Protein AF-A0A9X8MSF1-F1 (afdb_monomer)

Nearest PDB structures (foldseek):
  3tqy-assembly1_D  TM=6.213E-01  e=5.430E-04  Coxiella burnetii
  5odn-assembly1_D  TM=6.354E-01  e=1.136E-03  Salinibacter ruber DSM 13855
  8gw5-assembly1_A-2  TM=6.099E-01  e=1.022E-03  Staphylococcus aureus subsp. aureus ED98
  6jdg-assembly1_A  TM=5.712E-01  e=4.470E-03  Pseudomonas aeruginosa PAO1
  7vum-assembly1_A  TM=5.713E-01  e=6.815E-03  Pseudomonas aeruginosa PAO1

Radius of gyration: 24.27 Å; Cα contacts (8 Å, |Δi|>4): 273; chains: 1; bounding box: 61×67×64 Å

pLDDT: mean 75.37, std 19.83, range [30.36, 93.62]

Mean predicted aligned error: 13.5 Å

Organism: NCBI:txid156453

Secondary structure (DSSP, 8-state):
-PPP-EE----TT-EEEE-S--EE-EEETTTTEEPBPTTT-SBEEEEEEEEEETTEEEEEEEEEEGGGS-TT--TT-EEEEES-EEEEEEEEEE-TTS-EEEEEEEEEE-SEEEEEE-----TT---------------------------

Solvent-accessible surface area (backbone atoms only — not comparable to full-atom values): 9382 Å² total; per-residue (Å²): 128,89,75,70,71,42,81,54,81,78,60,94,80,46,43,36,29,30,68,40,66,77,38,78,33,62,69,36,80,89,79,68,39,64,27,63,36,88,89,78,69,31,50,28,27,34,32,34,33,33,39,34,44,97,93,43,77,45,82,43,65,35,34,31,35,54,88,21,55,58,95,80,75,45,62,58,15,34,39,45,79,35,75,31,30,37,34,71,49,75,44,82,40,70,44,99,85,71,47,82,39,77,48,71,55,69,47,37,34,30,56,32,50,42,82,76,40,74,40,86,74,65,92,83,68,78,81,78,72,73,87,73,80,80,81,81,78,82,90,79,88,83,88,86,84,89,83,90,82,92,135

Foldseek 3Di:
DPFDWDFDDDDPPKWKFFADDKDFDAPDPVVRHGDADPPPRAGKIWTWIWIADPNDTDIAIEIEGPVQDDPQDDGGFIKDFARKIKGKDWDFDQDPVRDTDIDIDIYIYTHHIDGPGGHPPDPDDPPPDDPDPPDDDDDDDDDDDDDDDDD

Sequence (151 aa):
MPMPRIPYRLSPAAMAVIGTTAAPRMADAENGVIATDWESGAEIWQLTVMVIDEGRAESMQIQVPQTGLPENLTIGSTVRLYDLVASPWARASLDRRGQARLSEGCNYRAEKLELLAAAPVAPGAPVAAAPGKTAEAPAANAEAPGAKKAA

Structure (mmCIF, N/CA/C/O backbone):
data_AF-A0A9X8MSF1-F1
#
_entry.id   AF-A0A9X8MSF1-F1
#
loop_
_atom_site.group_PDB
_atom_site.id
_atom_site.type_symbol
_atom_site.label_atom_id
_atom_site.label_alt_id
_atom_site.label_comp_id
_atom_site.label_asym_id
_atom_site.label_entity_id
_atom_site.label_seq_id
_atom_site.pdbx_PDB_ins_code
_atom_site.Cartn_x
_atom_site.Cartn_y
_atom_site.Cartn_z
_atom_site.occupancy
_atom_site.B_iso_or_equiv
_atom_site.auth_seq_id
_atom_site.auth_comp_id
_atom_site.auth_asym_id
_atom_site.auth_atom_id
_atom_site.pdbx_PDB_model_num
ATOM 1 N N . MET A 1 1 ? -17.575 14.340 8.240 1.00 53.44 1 MET A N 1
ATOM 2 C CA . MET A 1 1 ? -16.843 15.185 7.272 1.00 53.44 1 MET A CA 1
ATOM 3 C C . MET A 1 1 ? -16.164 14.257 6.276 1.00 53.44 1 MET A C 1
ATOM 5 O O . MET A 1 1 ? -15.476 13.359 6.751 1.00 53.44 1 MET A O 1
ATOM 9 N N . PRO A 1 2 ? -16.347 14.401 4.954 1.00 58.62 2 PRO A N 1
ATOM 10 C CA . PRO A 1 2 ? -15.508 13.676 4.004 1.00 58.62 2 PRO A CA 1
ATOM 11 C C . PRO A 1 2 ? -14.054 14.131 4.192 1.00 58.62 2 PRO A C 1
ATOM 13 O O . PRO A 1 2 ? -13.775 15.330 4.184 1.00 58.62 2 PRO A O 1
ATOM 16 N N . MET A 1 3 ? -13.139 13.192 4.439 1.00 68.19 3 MET A N 1
ATOM 17 C CA . MET A 1 3 ? -11.708 13.501 4.497 1.00 68.19 3 MET A CA 1
ATOM 18 C C . MET A 1 3 ? -11.212 13.793 3.075 1.00 68.19 3 MET A C 1
ATOM 20 O O . MET A 1 3 ? -11.590 13.065 2.154 1.00 68.19 3 MET A O 1
ATOM 24 N N . PRO A 1 4 ? -10.394 14.841 2.866 1.00 74.75 4 PRO A N 1
ATOM 25 C CA . PRO A 1 4 ? -9.829 15.122 1.555 1.00 74.75 4 PRO A CA 1
ATOM 26 C C . PRO A 1 4 ? -8.968 13.935 1.113 1.00 74.75 4 PRO A C 1
ATOM 28 O O . PRO A 1 4 ? -8.042 13.528 1.812 1.00 74.75 4 PRO A O 1
ATOM 31 N N . ARG A 1 5 ? -9.303 13.373 -0.048 1.00 78.06 5 ARG A N 1
ATOM 32 C CA . ARG A 1 5 ? -8.584 12.271 -0.688 1.00 78.06 5 ARG A CA 1
ATOM 33 C C . ARG A 1 5 ? -7.887 12.823 -1.912 1.00 78.06 5 ARG A C 1
ATOM 35 O O . ARG A 1 5 ? -8.546 13.218 -2.870 1.00 78.06 5 ARG A O 1
ATOM 42 N N . ILE A 1 6 ? -6.566 12.883 -1.856 1.00 90.19 6 ILE A N 1
ATOM 43 C CA . ILE A 1 6 ? -5.759 13.436 -2.937 1.00 90.19 6 ILE A CA 1
ATOM 44 C C . ILE A 1 6 ? -5.202 12.254 -3.733 1.00 90.19 6 ILE A C 1
ATOM 46 O O . ILE A 1 6 ? -4.463 11.451 -3.160 1.00 90.19 6 ILE A O 1
ATOM 50 N N . PRO A 1 7 ? -5.556 12.092 -5.020 1.00 90.19 7 PRO A N 1
ATOM 51 C CA . PRO A 1 7 ? -4.952 11.055 -5.842 1.00 90.19 7 PRO A CA 1
ATOM 52 C C . PRO A 1 7 ? -3.458 11.347 -5.985 1.00 90.19 7 PRO A C 1
ATOM 54 O O . PRO A 1 7 ? -3.064 12.436 -6.403 1.00 90.19 7 PRO A O 1
ATOM 57 N N . TYR A 1 8 ? -2.630 10.373 -5.633 1.00 89.94 8 TYR A N 1
ATOM 58 C CA . TYR A 1 8 ? -1.184 10.471 -5.717 1.00 89.94 8 TYR A CA 1
ATOM 59 C C . TYR A 1 8 ? -0.708 9.692 -6.941 1.00 89.94 8 TYR A C 1
ATOM 61 O O . TYR A 1 8 ? -0.889 8.478 -7.044 1.00 89.94 8 TYR A O 1
ATOM 69 N N . ARG A 1 9 ? -0.133 10.406 -7.909 1.00 87.88 9 ARG A N 1
ATOM 70 C CA . ARG A 1 9 ? 0.371 9.819 -9.152 1.00 87.88 9 ARG A CA 1
ATOM 71 C C . ARG A 1 9 ? 1.888 9.750 -9.084 1.00 87.88 9 ARG A C 1
ATOM 73 O O . ARG A 1 9 ? 2.548 10.776 -8.972 1.00 87.88 9 ARG A O 1
ATOM 80 N N . LEU A 1 10 ? 2.408 8.530 -9.159 1.00 86.81 10 LEU A N 1
ATOM 81 C CA . LEU A 1 10 ? 3.835 8.282 -9.319 1.00 86.81 10 LEU A CA 1
ATOM 82 C C . LEU A 1 10 ? 4.281 8.647 -10.736 1.00 86.81 10 LEU A C 1
ATOM 84 O O . LEU A 1 10 ? 3.496 8.529 -11.685 1.00 86.81 10 LEU A O 1
ATOM 88 N N . SER A 1 11 ? 5.537 9.075 -10.872 1.00 87.06 11 SER A N 1
ATOM 89 C CA . SER A 1 11 ? 6.144 9.298 -12.182 1.00 87.06 11 SER A CA 1
ATOM 90 C C . SER A 1 11 ? 6.165 7.977 -12.980 1.00 87.06 11 SER A C 1
ATOM 92 O O . SER A 1 11 ? 6.219 6.896 -12.387 1.00 87.06 11 SER A O 1
ATOM 94 N N . PRO A 1 12 ? 6.143 8.011 -14.326 1.00 84.44 12 PRO A N 1
ATOM 95 C CA . PRO A 1 12 ? 6.249 6.791 -15.131 1.00 84.44 12 PRO A CA 1
ATOM 96 C C . PRO A 1 12 ? 7.579 6.042 -14.959 1.00 84.44 12 PRO A C 1
ATOM 98 O O . PRO A 1 12 ? 7.647 4.859 -15.282 1.00 84.44 12 PRO A O 1
ATOM 101 N N . ALA A 1 13 ? 8.627 6.731 -14.495 1.00 86.12 13 ALA A N 1
ATOM 102 C CA . ALA A 1 13 ? 9.949 6.161 -14.248 1.00 86.12 13 ALA A CA 1
ATOM 103 C C . ALA A 1 13 ? 10.114 5.641 -12.809 1.00 86.12 13 ALA A C 1
ATOM 105 O O . ALA A 1 13 ? 11.083 4.934 -12.530 1.00 86.12 13 ALA A O 1
ATOM 106 N N . ALA A 1 14 ? 9.182 5.969 -11.910 1.00 89.50 14 ALA A N 1
ATOM 107 C CA . ALA A 1 14 ? 9.254 5.575 -10.517 1.00 89.50 14 ALA A CA 1
ATOM 108 C C . ALA A 1 14 ? 9.122 4.054 -10.363 1.00 89.50 14 ALA A C 1
ATOM 110 O O . ALA A 1 14 ? 8.221 3.417 -10.916 1.00 89.50 14 ALA A O 1
ATOM 111 N N . MET A 1 15 ? 10.000 3.475 -9.549 1.00 89.75 15 MET A N 1
ATOM 112 C CA . MET A 1 15 ? 9.969 2.062 -9.184 1.00 89.75 15 MET A CA 1
ATOM 113 C C . MET A 1 15 ? 9.516 1.917 -7.735 1.00 89.75 15 MET A C 1
ATOM 115 O O . MET A 1 15 ? 10.063 2.565 -6.850 1.00 89.75 15 MET A O 1
ATOM 119 N N . ALA A 1 16 ? 8.539 1.052 -7.473 1.00 91.50 16 ALA A N 1
ATOM 120 C CA . ALA A 1 16 ? 8.079 0.748 -6.122 1.00 91.50 16 ALA A CA 1
ATOM 121 C C . ALA A 1 16 ? 8.544 -0.654 -5.711 1.00 91.50 16 ALA A C 1
ATOM 123 O O . ALA A 1 16 ? 8.216 -1.648 -6.358 1.00 91.50 16 ALA A O 1
ATOM 124 N N . VAL A 1 17 ? 9.309 -0.730 -4.625 1.00 92.19 17 VAL A N 1
ATOM 125 C CA . VAL A 1 17 ? 9.883 -1.970 -4.091 1.00 92.19 17 VAL A CA 1
ATOM 126 C C . VAL A 1 17 ? 9.347 -2.222 -2.689 1.00 92.19 17 VAL A C 1
ATOM 128 O O . VAL A 1 17 ? 9.254 -1.308 -1.872 1.00 92.19 17 VAL A O 1
ATOM 131 N N . ILE A 1 18 ? 9.003 -3.467 -2.377 1.00 93.12 18 ILE A N 1
ATOM 132 C CA . ILE A 1 18 ? 8.514 -3.837 -1.045 1.00 93.12 18 ILE A CA 1
ATOM 133 C C . ILE A 1 18 ? 9.660 -3.813 -0.031 1.00 93.12 18 ILE A C 1
ATOM 135 O O . ILE A 1 18 ? 10.623 -4.567 -0.158 1.00 93.12 18 ILE A O 1
ATOM 139 N N . GLY A 1 19 ? 9.540 -2.963 0.989 1.00 88.12 19 GLY A N 1
ATOM 140 C CA . GLY A 1 19 ? 10.513 -2.833 2.074 1.00 88.12 19 GLY A CA 1
ATOM 141 C C . GLY A 1 19 ? 10.215 -3.723 3.283 1.00 88.12 19 GLY A C 1
ATOM 142 O O . GLY A 1 19 ? 11.143 -4.180 3.944 1.00 88.12 19 GLY A O 1
ATOM 143 N N . THR A 1 20 ? 8.941 -3.997 3.574 1.00 88.94 20 THR A N 1
ATOM 144 C CA . THR A 1 20 ? 8.527 -4.867 4.689 1.00 88.94 20 THR A CA 1
ATOM 145 C C . THR A 1 20 ? 7.416 -5.824 4.276 1.00 88.94 20 THR A C 1
ATOM 147 O O . THR A 1 20 ? 6.641 -5.538 3.364 1.00 88.94 20 THR A O 1
ATOM 150 N N . THR A 1 21 ? 7.333 -6.973 4.952 1.00 85.69 21 THR A N 1
ATOM 151 C CA . THR A 1 21 ? 6.232 -7.926 4.768 1.00 85.69 21 THR A CA 1
ATOM 152 C C . THR A 1 21 ? 4.902 -7.271 5.130 1.00 85.69 21 THR A C 1
ATOM 154 O O . THR A 1 21 ? 4.827 -6.508 6.096 1.00 85.69 21 THR A O 1
ATOM 157 N N . ALA A 1 22 ? 3.852 -7.587 4.371 1.00 84.50 22 ALA A N 1
ATOM 158 C CA . ALA A 1 22 ? 2.508 -7.141 4.694 1.00 84.50 22 ALA A CA 1
ATOM 159 C C . ALA A 1 22 ? 2.093 -7.694 6.064 1.00 84.50 22 ALA A C 1
ATOM 161 O O . ALA A 1 22 ? 2.183 -8.895 6.313 1.00 84.50 22 ALA A O 1
ATOM 162 N N . ALA A 1 23 ? 1.649 -6.804 6.946 1.00 86.62 23 ALA A N 1
ATOM 163 C CA . ALA A 1 23 ? 1.132 -7.149 8.261 1.00 86.62 23 ALA A CA 1
ATOM 164 C C . ALA A 1 23 ? -0.303 -6.626 8.402 1.00 86.62 23 ALA A C 1
ATOM 166 O O . ALA A 1 23 ? -0.595 -5.542 7.889 1.00 86.62 23 ALA A O 1
ATOM 167 N N . PRO A 1 24 ? -1.200 -7.334 9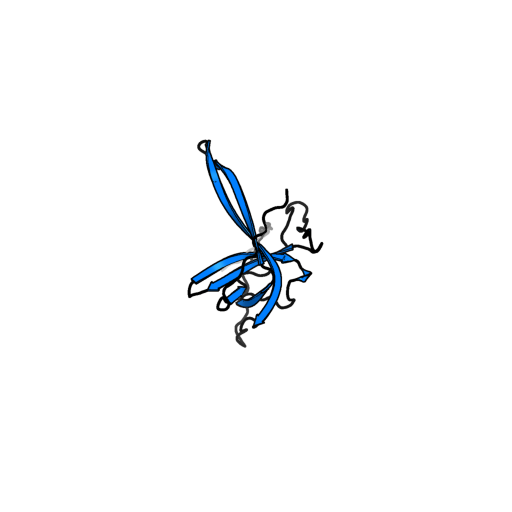.105 1.00 85.31 24 PRO A N 1
ATOM 168 C CA . PRO A 1 24 ? -2.536 -6.821 9.370 1.00 85.31 24 PRO A CA 1
ATOM 169 C C . PRO A 1 24 ? -2.441 -5.539 10.207 1.00 85.31 24 PRO A C 1
ATOM 171 O O . PRO A 1 24 ? -1.692 -5.458 11.186 1.00 85.31 24 PRO A O 1
ATOM 174 N N . ARG A 1 25 ? -3.183 -4.504 9.808 1.00 82.12 25 ARG A N 1
ATOM 175 C CA . ARG A 1 25 ? -3.272 -3.260 10.570 1.00 82.12 25 ARG A CA 1
ATOM 176 C C . ARG A 1 25 ? -4.276 -3.466 11.696 1.00 82.12 25 ARG A C 1
ATOM 178 O O . ARG A 1 25 ? -5.470 -3.577 11.450 1.00 82.12 25 ARG A O 1
ATOM 185 N N . MET A 1 26 ? -3.802 -3.463 12.935 1.00 79.56 26 MET A N 1
ATOM 186 C CA . MET A 1 26 ? -4.675 -3.573 14.104 1.00 79.56 26 MET 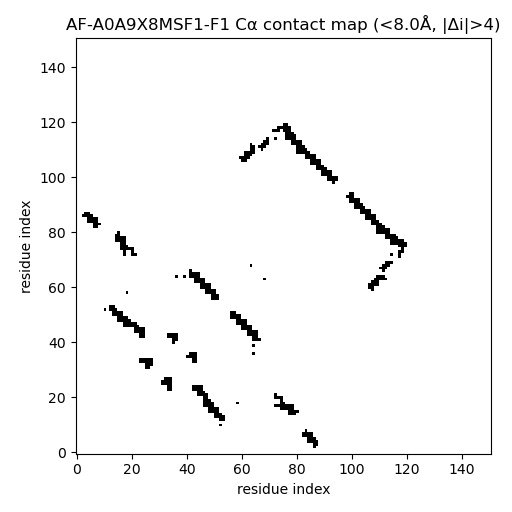A CA 1
ATOM 187 C C . MET A 1 26 ? -5.375 -2.233 14.361 1.00 79.56 26 MET A C 1
ATOM 189 O O . MET A 1 26 ? -4.708 -1.205 14.491 1.00 79.56 26 MET A O 1
ATOM 193 N N . ALA A 1 27 ? -6.708 -2.236 14.420 1.00 76.56 27 ALA A N 1
ATOM 194 C CA . ALA A 1 27 ? -7.490 -1.083 14.871 1.00 76.56 27 ALA A CA 1
ATOM 195 C C . ALA A 1 27 ? -7.434 -0.954 16.395 1.00 76.56 27 ALA A C 1
ATOM 197 O O . ALA A 1 27 ? -7.272 0.145 16.918 1.00 76.56 27 ALA A O 1
ATOM 198 N N . ASP A 1 28 ? -7.521 -2.094 17.080 1.00 72.88 28 ASP A N 1
ATOM 199 C CA . ASP A 1 28 ? -7.402 -2.204 18.524 1.00 72.88 28 ASP A CA 1
ATOM 200 C C . ASP A 1 28 ? -6.485 -3.388 18.846 1.00 72.88 28 ASP A C 1
ATOM 202 O O . ASP A 1 28 ? -6.817 -4.550 18.600 1.00 72.88 28 ASP A O 1
ATOM 206 N N . ALA A 1 29 ? -5.280 -3.075 19.321 1.00 69.75 29 ALA A N 1
ATOM 207 C CA . ALA A 1 29 ? -4.264 -4.083 19.610 1.00 69.75 29 ALA A CA 1
ATOM 208 C C . ALA A 1 29 ? -4.586 -4.899 20.873 1.00 69.75 29 ALA A C 1
ATOM 210 O O . ALA A 1 29 ? -4.073 -6.005 21.015 1.00 69.75 29 ALA A O 1
ATOM 211 N N . GLU A 1 30 ? -5.423 -4.369 21.769 1.00 71.19 30 GLU A N 1
ATOM 212 C CA . GLU A 1 30 ? -5.776 -5.001 23.043 1.00 71.19 30 GLU A CA 1
ATOM 213 C C . GLU A 1 30 ? -6.875 -6.058 22.849 1.00 71.19 30 GLU A C 1
ATOM 215 O O . GLU A 1 30 ? -6.828 -7.129 23.447 1.00 71.19 30 GLU A O 1
ATOM 220 N N . ASN A 1 31 ? -7.807 -5.799 21.928 1.00 65.94 31 ASN A N 1
ATOM 221 C CA . ASN A 1 31 ? -8.918 -6.688 21.584 1.00 65.94 31 ASN A CA 1
ATOM 222 C C . ASN A 1 31 ? -8.664 -7.545 20.335 1.00 65.94 31 ASN A C 1
ATOM 224 O O . ASN A 1 31 ? -9.511 -8.352 19.956 1.00 65.94 31 ASN A O 1
ATOM 228 N N . GLY A 1 32 ? -7.519 -7.373 19.670 1.00 72.25 32 GLY A N 1
ATOM 229 C CA . GLY A 1 32 ? -7.185 -8.135 18.468 1.00 72.25 32 GLY A CA 1
ATOM 230 C C . GLY A 1 32 ? -8.046 -7.780 17.249 1.00 72.25 32 GLY A C 1
ATOM 231 O O . GLY A 1 32 ? -8.145 -8.579 16.321 1.00 72.25 32 GLY A O 1
ATOM 232 N N . VAL A 1 33 ? -8.675 -6.600 17.227 1.00 73.00 33 VAL A N 1
ATOM 233 C CA . VAL A 1 33 ? -9.562 -6.193 16.129 1.00 73.00 33 VAL A CA 1
ATOM 234 C C . VAL A 1 33 ? -8.728 -5.640 14.979 1.00 73.00 33 VAL A C 1
ATOM 236 O O . VAL A 1 33 ? -8.035 -4.626 15.122 1.00 73.00 33 VAL A O 1
ATOM 239 N N . ILE A 1 34 ? -8.808 -6.298 13.825 1.00 78.19 34 ILE A N 1
ATOM 240 C CA . ILE A 1 34 ? -8.162 -5.856 12.588 1.00 78.19 34 ILE A CA 1
ATOM 241 C C . ILE A 1 34 ? -8.972 -4.702 11.993 1.00 78.19 34 ILE A C 1
ATOM 243 O O . ILE A 1 34 ? -10.202 -4.702 12.007 1.00 78.19 34 ILE A O 1
ATOM 247 N N . ALA A 1 35 ? -8.276 -3.678 11.502 1.00 75.44 35 ALA A N 1
ATOM 248 C CA . ALA A 1 35 ? -8.906 -2.534 10.870 1.00 75.44 35 ALA A CA 1
ATOM 249 C C . ALA A 1 35 ? -9.594 -2.971 9.580 1.00 75.44 35 ALA A C 1
ATOM 251 O O . ALA A 1 35 ? -8.953 -3.502 8.679 1.00 75.44 35 ALA A O 1
ATOM 252 N N . THR A 1 36 ? -10.894 -2.727 9.490 1.00 79.44 36 THR A N 1
ATOM 253 C CA . THR A 1 36 ? -11.678 -3.004 8.288 1.00 79.44 36 THR A CA 1
ATOM 254 C C . THR A 1 36 ? -11.743 -1.760 7.411 1.00 79.44 36 THR A C 1
ATOM 256 O O . THR A 1 36 ? -11.938 -0.642 7.894 1.00 79.44 36 THR A O 1
ATOM 259 N N . ASP A 1 37 ? -11.573 -1.951 6.110 1.00 74.56 37 ASP A N 1
ATOM 260 C CA . ASP A 1 37 ? -11.730 -0.904 5.115 1.00 74.56 37 ASP A CA 1
ATOM 261 C C . ASP A 1 37 ? -13.212 -0.592 4.906 1.00 74.56 37 ASP A C 1
ATOM 263 O O . ASP A 1 37 ? -14.049 -1.481 4.778 1.00 74.56 37 ASP A O 1
ATOM 267 N N . TRP A 1 38 ? -13.545 0.692 4.866 1.00 68.50 38 TRP A N 1
ATOM 268 C CA . TRP A 1 38 ? -14.930 1.147 4.774 1.00 68.50 38 TRP A CA 1
ATOM 269 C C . TRP A 1 38 ? -15.489 1.132 3.343 1.00 68.50 38 TRP A C 1
ATOM 271 O O . TRP A 1 38 ? -16.704 1.198 3.184 1.00 68.50 38 TRP A O 1
ATOM 281 N N . GLU A 1 39 ? -14.638 1.057 2.311 1.00 70.44 39 GLU A N 1
ATOM 282 C CA . GLU A 1 39 ? -15.081 0.940 0.911 1.00 70.44 39 GLU A CA 1
ATOM 283 C C . GLU A 1 39 ? -15.239 -0.521 0.492 1.00 70.44 39 GLU A C 1
ATOM 285 O O . GLU A 1 39 ? -16.236 -0.887 -0.121 1.00 70.44 39 GLU A O 1
ATOM 290 N N . SER A 1 40 ? -14.255 -1.356 0.821 1.00 70.19 40 SER A N 1
ATOM 291 C CA . SER A 1 40 ? -14.208 -2.760 0.402 1.00 70.19 40 SER A CA 1
ATOM 292 C C . SER A 1 40 ? -14.766 -3.732 1.440 1.00 70.19 40 SER A C 1
ATOM 294 O O . SER A 1 40 ? -15.070 -4.871 1.095 1.00 70.19 40 SER A O 1
ATOM 296 N N . GLY A 1 41 ? -14.888 -3.326 2.709 1.00 75.38 41 GLY A N 1
ATOM 297 C CA . GLY A 1 41 ? -15.258 -4.224 3.809 1.00 75.38 41 GLY A CA 1
ATOM 298 C C . GLY A 1 41 ? -14.185 -5.267 4.149 1.00 75.38 41 GLY A C 1
ATOM 299 O O . GLY A 1 41 ? -14.428 -6.128 4.990 1.00 75.38 41 GLY A O 1
ATOM 300 N N . ALA A 1 42 ? -13.015 -5.210 3.504 1.00 80.88 42 ALA A N 1
ATOM 301 C CA . ALA A 1 42 ? -11.920 -6.152 3.696 1.00 80.88 42 ALA A CA 1
ATOM 302 C C . ALA A 1 42 ? -10.976 -5.708 4.822 1.00 80.88 42 ALA A C 1
ATOM 304 O O . ALA A 1 42 ? -10.914 -4.534 5.190 1.00 80.88 42 ALA A O 1
ATOM 305 N N . GLU A 1 43 ? -10.201 -6.650 5.352 1.00 86.19 43 GLU A N 1
ATOM 306 C CA . GLU A 1 43 ? -9.153 -6.362 6.329 1.00 86.19 43 GLU A CA 1
ATOM 307 C C . GLU A 1 43 ? -8.067 -5.470 5.711 1.00 86.19 43 GLU A C 1
ATOM 309 O O . GLU A 1 43 ? -7.615 -5.703 4.587 1.00 86.19 43 GLU A O 1
ATOM 314 N N . ILE A 1 44 ? -7.641 -4.439 6.439 1.00 88.12 44 ILE A N 1
ATOM 315 C CA . ILE A 1 44 ? -6.563 -3.541 6.031 1.00 88.12 44 ILE A CA 1
ATOM 316 C C . ILE A 1 44 ? -5.237 -4.149 6.452 1.00 88.12 44 ILE A C 1
ATOM 318 O O . ILE A 1 44 ? -4.990 -4.452 7.619 1.00 88.12 44 ILE A O 1
ATOM 322 N N . TRP A 1 45 ? -4.337 -4.216 5.489 1.00 90.31 45 TRP A N 1
ATOM 323 C CA . TRP A 1 45 ? -2.956 -4.598 5.675 1.00 90.31 45 TRP A CA 1
ATOM 324 C C . TRP A 1 45 ? -2.060 -3.386 5.476 1.00 90.31 45 TRP A C 1
ATOM 326 O O . TRP A 1 45 ? -2.345 -2.492 4.681 1.00 90.31 45 TRP A O 1
ATOM 336 N N . GLN A 1 46 ? -0.969 -3.347 6.224 1.00 91.81 46 GLN A N 1
ATOM 337 C CA . GLN A 1 46 ? 0.036 -2.303 6.163 1.00 91.81 46 GLN A CA 1
ATOM 338 C C . GLN A 1 46 ? 1.371 -2.888 5.723 1.00 91.81 46 GLN A C 1
ATOM 340 O O . GLN A 1 46 ? 1.787 -3.954 6.177 1.00 91.81 46 GLN A O 1
ATOM 345 N N . LEU A 1 47 ? 2.048 -2.160 4.848 1.00 92.50 47 LEU A N 1
ATOM 346 C CA . LEU A 1 47 ? 3.373 -2.504 4.356 1.00 92.50 47 LEU A CA 1
ATOM 347 C C . LEU A 1 47 ? 4.143 -1.229 4.029 1.00 92.50 47 LEU A C 1
ATOM 349 O O . LEU A 1 47 ? 3.558 -0.189 3.721 1.00 92.50 47 LEU A O 1
ATOM 353 N N . THR A 1 48 ? 5.464 -1.302 4.103 1.00 92.75 48 THR A N 1
ATOM 354 C CA . THR A 1 48 ? 6.339 -0.200 3.713 1.00 92.75 48 THR A CA 1
ATOM 355 C C . THR A 1 48 ? 6.813 -0.444 2.292 1.00 92.75 48 THR A C 1
ATOM 357 O O . THR A 1 48 ? 7.397 -1.488 2.001 1.00 92.75 48 THR A O 1
ATOM 360 N N . VAL A 1 49 ? 6.582 0.525 1.413 1.00 92.19 49 VAL A N 1
ATOM 361 C CA . VAL A 1 49 ? 7.094 0.539 0.042 1.00 92.19 49 VAL A CA 1
ATOM 362 C C . VAL A 1 49 ? 8.204 1.566 -0.047 1.00 92.19 49 VAL A C 1
ATOM 364 O O . VAL A 1 49 ? 8.076 2.674 0.464 1.00 92.19 49 VAL A O 1
ATOM 367 N N . MET A 1 50 ? 9.292 1.203 -0.705 1.00 93.62 50 MET A N 1
ATOM 368 C CA . MET A 1 50 ? 10.329 2.131 -1.108 1.00 93.62 50 MET A CA 1
ATOM 369 C C . MET A 1 50 ? 10.057 2.554 -2.547 1.00 93.62 50 MET A C 1
ATOM 371 O O . MET A 1 50 ? 10.108 1.731 -3.458 1.00 93.62 50 MET A O 1
ATOM 375 N N . VAL A 1 51 ? 9.720 3.823 -2.735 1.00 91.81 51 VAL A N 1
ATOM 376 C CA . VAL A 1 51 ? 9.557 4.430 -4.051 1.00 91.81 51 VAL A CA 1
ATOM 377 C C . VAL A 1 51 ? 10.881 5.060 -4.437 1.00 91.81 51 VAL A C 1
ATOM 379 O O . VAL A 1 51 ? 11.439 5.859 -3.690 1.00 91.81 51 VAL A O 1
ATOM 382 N N . ILE A 1 52 ? 11.397 4.663 -5.591 1.00 92.38 52 ILE A N 1
ATOM 383 C CA . ILE A 1 52 ? 12.641 5.160 -6.154 1.00 92.38 52 ILE A CA 1
ATOM 384 C C . ILE A 1 52 ? 12.273 5.975 -7.385 1.00 92.38 52 ILE A C 1
ATOM 386 O O . ILE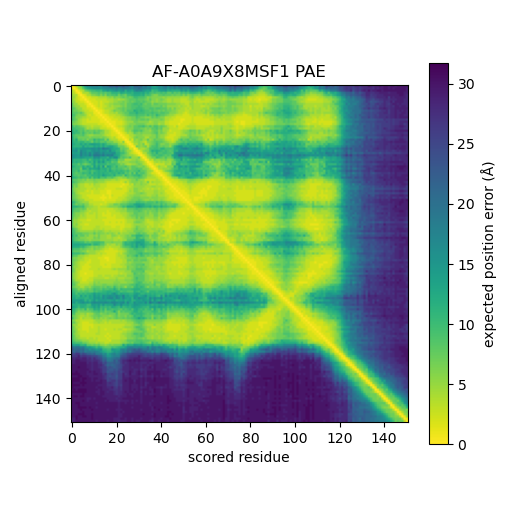 A 1 52 ? 11.751 5.417 -8.348 1.00 92.38 52 ILE A O 1
ATOM 390 N N . ASP A 1 53 ? 12.539 7.275 -7.350 1.00 91.38 53 ASP A N 1
ATOM 391 C CA . ASP A 1 53 ? 12.286 8.193 -8.458 1.00 91.38 53 ASP A CA 1
ATOM 392 C C . ASP A 1 53 ? 13.451 9.176 -8.596 1.00 91.38 53 ASP A C 1
ATOM 394 O O . ASP A 1 53 ? 13.989 9.655 -7.599 1.00 91.38 53 ASP A O 1
ATOM 398 N N . GLU A 1 54 ? 13.895 9.423 -9.829 1.00 86.94 54 GLU A N 1
ATOM 399 C CA . GLU A 1 54 ? 15.001 10.346 -10.154 1.00 86.94 54 GLU A CA 1
ATOM 400 C C . GLU A 1 54 ? 16.271 10.186 -9.279 1.00 86.94 54 GLU A C 1
ATOM 402 O O . GLU A 1 54 ? 16.960 11.149 -8.941 1.00 86.94 54 GLU A O 1
ATOM 407 N N . GLY A 1 55 ? 16.600 8.949 -8.884 1.00 86.25 55 GLY A N 1
ATOM 408 C CA . GLY A 1 55 ? 17.766 8.648 -8.042 1.00 86.25 55 GLY A CA 1
ATOM 409 C C . GLY A 1 55 ? 17.577 8.933 -6.546 1.00 86.25 55 GLY A C 1
ATOM 410 O O . GLY A 1 55 ? 18.533 8.824 -5.777 1.00 86.25 55 GLY A O 1
ATOM 411 N N . ARG A 1 56 ? 16.358 9.266 -6.110 1.00 88.81 56 ARG A N 1
ATOM 412 C CA . ARG A 1 56 ? 15.969 9.367 -4.699 1.00 88.81 56 ARG A CA 1
ATOM 413 C C . ARG A 1 56 ? 15.105 8.182 -4.311 1.00 88.81 56 ARG A C 1
ATOM 415 O O . ARG A 1 56 ? 14.182 7.823 -5.030 1.00 88.81 56 ARG A O 1
ATOM 422 N N . ALA A 1 57 ? 15.406 7.596 -3.159 1.00 90.31 57 ALA A N 1
ATOM 423 C CA . ALA A 1 57 ? 14.593 6.553 -2.556 1.00 90.31 57 ALA A CA 1
ATOM 424 C C . ALA A 1 57 ? 13.848 7.121 -1.346 1.00 90.31 57 ALA A C 1
ATOM 426 O O . ALA A 1 57 ? 14.473 7.636 -0.416 1.00 90.31 57 ALA A O 1
ATOM 427 N N . GLU A 1 58 ? 12.526 6.998 -1.346 1.00 90.50 58 GLU A N 1
ATOM 428 C CA . GLU A 1 58 ? 11.659 7.392 -0.241 1.00 90.50 58 GLU A CA 1
ATOM 429 C C . GLU A 1 58 ? 10.867 6.187 0.266 1.00 90.50 58 GLU A C 1
ATOM 431 O O . GLU A 1 58 ? 10.250 5.449 -0.501 1.00 90.50 58 GLU A O 1
ATOM 436 N N . SER A 1 59 ? 10.876 5.969 1.580 1.00 91.38 59 SER A N 1
ATOM 437 C CA . SER A 1 59 ? 10.051 4.939 2.209 1.00 91.38 59 SER A CA 1
ATOM 438 C C . SER A 1 59 ? 8.688 5.511 2.583 1.00 91.38 59 SER A C 1
ATOM 440 O O . SER A 1 59 ? 8.611 6.470 3.353 1.00 91.38 59 SER A O 1
ATOM 442 N N . MET A 1 60 ? 7.617 4.883 2.114 1.00 91.12 60 MET A N 1
ATOM 443 C CA . MET A 1 60 ? 6.237 5.243 2.429 1.00 91.12 60 MET A CA 1
ATOM 444 C C . MET A 1 60 ? 5.514 4.054 3.052 1.00 91.12 60 MET A C 1
ATOM 446 O O . MET A 1 60 ? 5.582 2.932 2.552 1.00 91.12 60 MET A O 1
ATOM 450 N N . GLN A 1 61 ? 4.788 4.300 4.140 1.00 92.25 61 GLN A N 1
ATOM 451 C CA . GLN A 1 61 ? 3.894 3.303 4.717 1.00 92.25 61 GLN A CA 1
ATOM 452 C C . GLN A 1 61 ? 2.546 3.367 4.003 1.00 92.25 61 GLN A C 1
ATOM 454 O O . GLN A 1 61 ? 1.881 4.405 4.014 1.00 92.25 61 GLN A O 1
ATOM 459 N N . ILE A 1 62 ? 2.149 2.253 3.395 1.00 92.75 62 ILE A N 1
ATOM 460 C CA . ILE A 1 62 ? 0.940 2.139 2.584 1.00 92.75 62 ILE A CA 1
ATOM 461 C C . ILE A 1 62 ? -0.014 1.148 3.232 1.00 92.75 62 ILE A C 1
ATOM 463 O O . ILE A 1 62 ? 0.392 0.127 3.789 1.00 92.75 62 ILE A O 1
ATOM 467 N N . GLN A 1 63 ? -1.296 1.474 3.151 1.00 92.19 63 GLN A N 1
ATOM 468 C CA . GLN A 1 63 ? -2.393 0.616 3.563 1.00 92.19 63 GLN A CA 1
ATOM 469 C C . GLN A 1 63 ? -3.111 0.065 2.341 1.00 92.19 63 GLN A C 1
ATOM 471 O O . GLN A 1 63 ? -3.398 0.808 1.402 1.00 92.19 63 GLN A O 1
ATOM 476 N N . VAL A 1 64 ? -3.393 -1.228 2.359 1.00 91.19 64 VAL A N 1
ATOM 477 C CA . VAL A 1 64 ? -3.969 -1.960 1.233 1.00 91.19 64 VAL A CA 1
ATOM 478 C C . VAL A 1 64 ? -5.034 -2.906 1.778 1.00 91.19 64 VAL A C 1
ATOM 480 O O . VAL A 1 64 ? -4.779 -3.563 2.789 1.00 91.19 64 VAL A O 1
ATOM 483 N N . PRO A 1 65 ? -6.220 -3.000 1.161 1.00 90.81 65 PRO A N 1
ATOM 484 C CA . PRO A 1 65 ? -7.173 -4.044 1.512 1.00 90.81 65 PRO A CA 1
ATOM 485 C C . PRO A 1 65 ? -6.607 -5.425 1.154 1.00 90.81 65 PRO A C 1
ATOM 487 O O . PRO A 1 65 ? -5.896 -5.579 0.160 1.00 90.81 65 PRO A O 1
ATOM 490 N N . GLN A 1 66 ? -6.954 -6.453 1.926 1.00 86.38 66 GLN A N 1
ATOM 491 C CA . GLN A 1 66 ? -6.513 -7.833 1.690 1.00 86.38 66 GLN A CA 1
ATOM 492 C C . GLN A 1 66 ? -6.804 -8.321 0.261 1.00 86.38 66 GLN A C 1
ATOM 494 O O . GLN A 1 66 ? -5.990 -9.014 -0.338 1.00 86.38 66 GLN A O 1
ATOM 499 N N . THR A 1 67 ? -7.933 -7.911 -0.318 1.00 86.75 67 THR A N 1
ATOM 500 C CA . THR A 1 67 ? -8.338 -8.254 -1.692 1.00 86.75 67 THR A CA 1
ATOM 501 C C . THR A 1 67 ? -7.430 -7.653 -2.769 1.00 86.75 67 THR A C 1
ATOM 503 O O . THR A 1 67 ? -7.432 -8.118 -3.907 1.00 86.75 67 THR A O 1
ATOM 506 N N . GLY A 1 68 ? -6.679 -6.602 -2.431 1.00 82.12 68 GLY A N 1
ATOM 507 C CA . GLY A 1 68 ? -5.748 -5.909 -3.317 1.00 82.12 68 GLY A CA 1
ATOM 508 C C . GLY A 1 68 ? -4.296 -6.370 -3.177 1.00 82.12 68 GLY A C 1
ATOM 509 O O . GLY A 1 68 ? -3.434 -5.846 -3.882 1.00 82.12 68 GLY A O 1
ATOM 510 N N . LEU A 1 69 ? -4.006 -7.313 -2.274 1.00 87.00 69 LEU A N 1
ATOM 511 C CA . LEU A 1 69 ? -2.664 -7.844 -2.046 1.00 87.00 69 LEU A CA 1
ATOM 512 C C . LEU A 1 69 ? -2.385 -9.064 -2.939 1.00 87.00 69 LEU A C 1
ATOM 514 O O . LEU A 1 69 ? -3.189 -9.994 -2.967 1.00 87.00 69 LEU A O 1
ATOM 518 N N . PRO A 1 70 ? -1.239 -9.116 -3.641 1.00 85.81 70 PRO A N 1
ATOM 519 C CA . PRO A 1 70 ? -0.836 -10.313 -4.369 1.00 85.81 70 PRO A CA 1
ATOM 520 C C . PRO A 1 70 ? -0.326 -11.396 -3.403 1.00 85.81 70 PRO A C 1
ATOM 522 O O . PRO A 1 70 ? 0.385 -11.102 -2.444 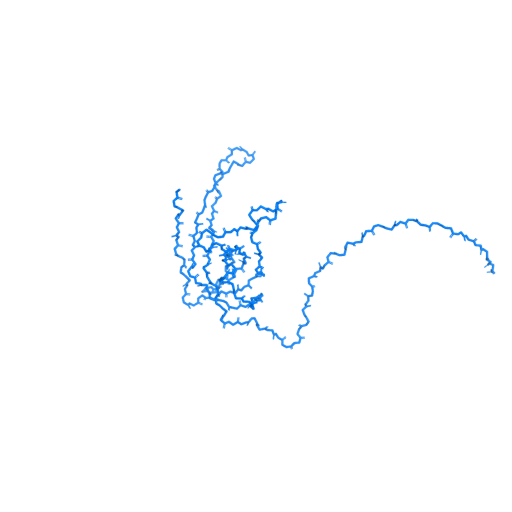1.00 85.81 70 PRO A O 1
ATOM 525 N N . GLU A 1 71 ? -0.631 -12.662 -3.694 1.00 77.56 71 GLU A N 1
ATOM 526 C CA . GLU A 1 71 ? -0.334 -13.807 -2.812 1.00 77.56 71 GLU A CA 1
ATOM 527 C C . GLU A 1 71 ? 1.174 -14.097 -2.643 1.00 77.56 71 GLU A C 1
ATOM 529 O O . GLU A 1 71 ? 1.585 -14.679 -1.645 1.00 77.56 71 GLU A O 1
ATOM 534 N N . ASN A 1 72 ? 2.019 -13.642 -3.579 1.00 79.12 72 ASN A N 1
ATOM 535 C CA . ASN A 1 72 ? 3.473 -13.879 -3.594 1.00 79.12 72 ASN A CA 1
ATOM 536 C C . ASN A 1 72 ? 4.294 -12.622 -3.265 1.00 79.12 72 ASN A C 1
ATOM 538 O O . ASN A 1 72 ? 5.332 -12.361 -3.878 1.00 79.12 72 ASN A O 1
ATOM 542 N N . LEU A 1 73 ? 3.817 -11.803 -2.327 1.00 82.00 73 LEU A N 1
ATOM 543 C CA . LEU A 1 73 ? 4.511 -10.576 -1.950 1.00 82.00 73 LEU A CA 1
ATOM 544 C C . LEU A 1 73 ? 5.722 -10.874 -1.051 1.00 82.00 73 LEU A C 1
ATOM 546 O O . LEU A 1 73 ? 5.580 -11.168 0.134 1.00 82.00 73 LEU A O 1
ATOM 550 N N . THR A 1 74 ? 6.927 -10.753 -1.604 1.00 85.62 74 THR A N 1
ATOM 551 C CA . THR A 1 74 ? 8.184 -10.874 -0.850 1.00 85.62 74 THR A CA 1
ATOM 552 C C . THR A 1 74 ? 8.898 -9.532 -0.743 1.00 85.62 74 THR A C 1
ATOM 554 O O . THR A 1 74 ? 8.753 -8.656 -1.599 1.00 85.62 74 THR A O 1
ATOM 557 N N . ILE A 1 75 ? 9.699 -9.367 0.311 1.00 88.56 75 ILE A N 1
ATOM 558 C CA . ILE A 1 75 ? 10.582 -8.205 0.459 1.00 88.56 75 ILE A CA 1
ATOM 559 C C . ILE A 1 75 ? 11.531 -8.149 -0.746 1.00 88.56 75 ILE A C 1
ATOM 561 O O . ILE A 1 75 ? 12.078 -9.169 -1.162 1.00 88.56 75 ILE A O 1
ATOM 565 N N . GLY A 1 76 ? 11.707 -6.958 -1.315 1.00 87.50 76 GLY A N 1
ATOM 566 C CA . GLY A 1 76 ? 12.503 -6.743 -2.523 1.00 87.50 76 GLY A CA 1
ATOM 567 C C . GLY A 1 76 ? 11.749 -6.974 -3.836 1.00 87.50 76 GLY A C 1
ATOM 568 O O . GLY A 1 76 ? 12.304 -6.707 -4.899 1.00 87.50 76 GLY A O 1
ATOM 569 N N . SER A 1 77 ? 10.493 -7.434 -3.796 1.00 89.12 77 SER A N 1
ATOM 570 C CA . SER A 1 77 ? 9.666 -7.530 -5.002 1.00 89.12 77 SER A CA 1
ATOM 571 C C . SER A 1 77 ? 9.320 -6.145 -5.538 1.00 89.12 77 SER A C 1
ATOM 573 O O . SER A 1 77 ? 9.026 -5.227 -4.769 1.00 89.12 77 SER A O 1
ATOM 575 N N . THR A 1 78 ? 9.333 -6.004 -6.863 1.00 91.25 78 THR A N 1
ATOM 576 C CA . THR A 1 78 ? 8.919 -4.773 -7.542 1.00 91.25 78 THR A CA 1
ATOM 577 C C . THR A 1 78 ? 7.430 -4.843 -7.833 1.00 91.25 78 THR A C 1
ATOM 579 O O . THR A 1 78 ? 6.952 -5.788 -8.468 1.00 91.25 78 THR A O 1
ATOM 582 N N . VAL A 1 79 ? 6.696 -3.834 -7.380 1.00 91.25 79 VAL A N 1
ATOM 583 C CA . VAL A 1 79 ? 5.242 -3.758 -7.497 1.00 91.25 79 VAL A CA 1
ATOM 584 C C . VAL A 1 79 ? 4.804 -2.480 -8.192 1.00 91.25 79 VAL A C 1
ATOM 586 O O . VAL A 1 79 ? 5.492 -1.463 -8.164 1.00 91.25 79 VAL A O 1
ATOM 589 N N . ARG A 1 80 ? 3.616 -2.518 -8.786 1.00 90.69 80 ARG A N 1
ATOM 590 C CA . ARG A 1 80 ? 2.888 -1.345 -9.248 1.00 90.69 80 ARG A CA 1
ATOM 591 C C . ARG A 1 80 ? 1.740 -1.058 -8.295 1.00 90.69 80 ARG A C 1
ATOM 593 O O . ARG A 1 80 ? 0.958 -1.950 -7.975 1.00 90.69 80 ARG A O 1
ATOM 600 N N . LEU A 1 81 ? 1.646 0.192 -7.854 1.00 91.50 81 LEU A N 1
ATOM 601 C CA . LEU A 1 81 ? 0.564 0.668 -6.997 1.00 91.50 81 LEU A CA 1
ATOM 602 C C . LEU A 1 81 ? -0.575 1.211 -7.864 1.00 91.50 81 LEU A C 1
ATOM 604 O O . LEU A 1 81 ? -0.337 2.061 -8.727 1.00 91.50 81 LEU A O 1
ATOM 608 N N . TYR A 1 82 ? -1.797 0.749 -7.613 1.00 90.94 82 TYR A N 1
ATOM 609 C CA . TYR A 1 82 ? -3.010 1.255 -8.252 1.00 90.94 82 TYR A CA 1
ATOM 610 C C . TYR A 1 82 ? -3.832 2.094 -7.282 1.00 90.94 82 TYR A C 1
ATOM 612 O O . TYR A 1 82 ? -3.932 1.778 -6.093 1.00 90.94 82 TYR A O 1
ATOM 620 N N . ASP A 1 83 ? -4.384 3.180 -7.825 1.00 90.19 83 ASP A N 1
ATOM 621 C CA . ASP A 1 83 ? -5.270 4.120 -7.135 1.00 90.19 83 ASP A CA 1
ATOM 622 C C . ASP A 1 83 ? -4.755 4.524 -5.750 1.00 90.19 83 ASP A C 1
ATOM 624 O O . ASP A 1 83 ? -5.432 4.435 -4.726 1.00 90.19 83 ASP A O 1
ATOM 628 N N . LEU A 1 84 ? -3.497 4.975 -5.742 1.00 91.94 84 LEU A N 1
ATOM 629 C CA . LEU A 1 84 ? -2.840 5.500 -4.558 1.00 91.94 84 LEU A CA 1
ATOM 630 C C . LEU A 1 84 ? -3.483 6.833 -4.163 1.00 91.94 84 LEU A C 1
ATOM 632 O O . LEU A 1 84 ? -3.506 7.798 -4.929 1.00 91.94 84 LEU A O 1
ATOM 636 N N . VAL A 1 85 ? -3.997 6.886 -2.943 1.00 91.62 85 VAL A N 1
ATOM 637 C CA . VAL A 1 85 ? -4.640 8.051 -2.351 1.00 91.62 85 VAL A CA 1
ATOM 638 C C . VAL A 1 85 ? -3.859 8.483 -1.121 1.00 91.62 85 VAL A C 1
ATOM 640 O O . VAL A 1 85 ? -3.631 7.708 -0.192 1.00 91.62 85 VAL A O 1
ATOM 643 N N . ALA A 1 86 ? -3.511 9.760 -1.108 1.00 92.06 86 ALA A N 1
ATOM 644 C CA . ALA A 1 86 ? -2.938 10.473 0.012 1.00 92.06 86 ALA A CA 1
ATOM 645 C C . ALA A 1 86 ? -4.061 11.118 0.840 1.00 92.06 86 ALA A C 1
ATOM 647 O O . ALA A 1 86 ? -4.872 11.894 0.328 1.00 92.06 86 ALA A O 1
ATOM 648 N N . SER A 1 87 ? -4.111 10.792 2.130 1.00 90.00 87 SER A N 1
ATOM 649 C CA . SER A 1 87 ? -5.004 11.413 3.111 1.00 90.00 87 SER A CA 1
ATOM 650 C C . SER A 1 87 ? -4.161 12.232 4.091 1.00 90.00 87 SER A C 1
ATOM 652 O O . SER A 1 87 ? -3.542 11.647 4.992 1.00 90.00 87 SER A O 1
ATOM 654 N N . PRO A 1 88 ? -4.078 13.564 3.917 1.00 90.69 88 PRO A N 1
ATOM 655 C CA . PRO A 1 88 ? -3.313 14.407 4.820 1.00 90.69 88 PRO A CA 1
ATOM 656 C C . PRO A 1 88 ? -3.974 14.441 6.199 1.00 90.69 88 PRO A C 1
ATOM 658 O O . PRO A 1 88 ? -5.201 14.432 6.326 1.00 90.69 88 PRO A O 1
ATOM 661 N N . TRP A 1 89 ? -3.153 14.506 7.239 1.00 87.38 89 TRP A N 1
ATOM 662 C CA . TRP A 1 89 ? -3.614 14.717 8.601 1.00 87.38 89 TRP A CA 1
ATOM 663 C C . TRP A 1 89 ? -2.726 15.737 9.299 1.00 87.38 89 TRP A C 1
ATOM 665 O O . TRP A 1 89 ? -1.527 15.842 9.041 1.00 87.38 89 TRP A O 1
ATOM 675 N N . ALA A 1 90 ? -3.336 16.483 10.209 1.00 86.81 90 ALA A N 1
ATOM 676 C CA . ALA A 1 90 ? -2.632 17.382 11.096 1.00 86.81 90 ALA A CA 1
ATOM 677 C C . ALA A 1 90 ? -3.243 17.261 12.492 1.00 86.81 90 ALA A C 1
ATOM 679 O O . ALA A 1 90 ? -4.466 17.239 12.648 1.00 86.81 90 ALA A O 1
ATOM 680 N N . ARG A 1 91 ? -2.396 17.159 13.513 1.00 86.44 91 ARG A N 1
ATOM 681 C CA . ARG A 1 91 ? -2.797 17.101 14.917 1.00 86.44 91 ARG A CA 1
ATOM 682 C C . ARG A 1 91 ? -2.018 18.138 15.704 1.00 86.44 91 ARG A C 1
ATOM 684 O O . ARG A 1 91 ? -0.793 18.084 15.767 1.00 86.44 91 ARG A O 1
ATOM 691 N N . ALA A 1 92 ? -2.736 19.051 16.344 1.00 84.06 92 ALA A N 1
ATOM 692 C CA . ALA A 1 92 ? -2.154 19.911 17.359 1.00 84.06 92 ALA A CA 1
ATOM 693 C C . ALA A 1 92 ? -1.986 19.106 18.656 1.00 84.06 92 ALA A C 1
ATOM 695 O O . ALA A 1 92 ? -2.939 18.514 19.165 1.00 84.06 92 ALA A O 1
ATOM 696 N N . SER A 1 93 ? -0.767 19.066 19.177 1.00 81.38 93 SER A N 1
ATOM 697 C CA . SER A 1 93 ? -0.427 18.457 20.463 1.00 81.38 93 SER A CA 1
ATOM 698 C C . SER A 1 93 ? 0.334 19.466 21.310 1.00 81.38 93 SER A C 1
ATOM 700 O O . SER A 1 93 ? 1.190 20.171 20.782 1.00 81.38 93 SER A O 1
ATOM 702 N N . LEU A 1 94 ? 0.052 19.535 22.608 1.00 84.31 94 LEU A N 1
ATOM 703 C CA . LEU A 1 94 ? 0.850 20.340 23.531 1.00 84.31 94 LEU A CA 1
ATOM 704 C C . LEU A 1 94 ? 2.180 19.629 23.799 1.00 84.31 94 LEU A C 1
ATOM 706 O O . LEU A 1 94 ? 2.200 18.433 24.095 1.00 84.31 94 LEU A O 1
ATOM 710 N N . ASP A 1 95 ? 3.290 20.352 23.685 1.00 80.06 95 ASP A N 1
ATOM 711 C CA . ASP A 1 95 ? 4.581 19.862 24.150 1.00 80.06 95 ASP A CA 1
ATOM 712 C C . ASP A 1 95 ? 4.636 19.850 25.692 1.00 80.06 95 ASP A C 1
ATOM 714 O O . ASP A 1 95 ? 3.756 20.371 26.384 1.00 80.06 95 ASP A O 1
ATOM 718 N N . ARG A 1 96 ? 5.697 19.267 26.264 1.00 77.38 96 ARG A N 1
ATOM 719 C CA . ARG A 1 96 ? 5.872 19.219 27.730 1.00 77.38 96 ARG A CA 1
ATOM 720 C C . ARG A 1 96 ? 6.025 20.598 28.390 1.00 77.38 96 ARG A C 1
ATOM 722 O O . ARG A 1 96 ? 6.010 20.670 29.613 1.00 77.38 96 ARG A O 1
ATOM 729 N N . ARG A 1 97 ? 6.210 21.668 27.614 1.00 82.88 97 ARG A N 1
ATOM 730 C CA . ARG A 1 97 ? 6.327 23.057 28.075 1.00 82.88 97 ARG A CA 1
ATOM 731 C C . ARG A 1 97 ? 5.047 23.865 27.818 1.00 82.88 97 ARG A C 1
ATOM 733 O O . ARG A 1 97 ? 5.042 25.066 28.063 1.00 82.88 97 ARG A O 1
ATOM 740 N N . GLY A 1 98 ? 3.969 23.224 27.357 1.00 81.94 98 GLY A N 1
ATOM 741 C CA . GLY A 1 98 ? 2.682 23.865 27.084 1.00 81.94 98 GLY A CA 1
ATOM 742 C C . GLY A 1 98 ? 2.611 24.619 25.751 1.00 81.94 98 GLY A C 1
ATOM 743 O O . GLY A 1 98 ? 1.656 25.359 25.532 1.00 81.94 98 GLY A O 1
ATOM 744 N N . GLN A 1 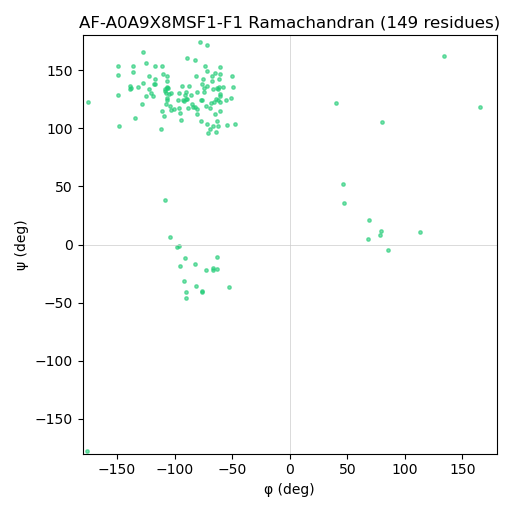99 ? 3.583 24.449 24.851 1.00 83.56 99 GLN A N 1
ATOM 745 C CA . GLN A 1 99 ? 3.547 25.038 23.512 1.00 83.56 99 GLN A CA 1
ATOM 746 C C . GLN A 1 99 ? 2.810 24.126 22.529 1.00 83.56 99 GLN A C 1
ATOM 748 O O . GLN A 1 99 ? 3.021 22.913 22.500 1.00 83.56 99 GLN A O 1
ATOM 753 N N . ALA A 1 100 ? 1.950 24.710 21.693 1.00 85.44 100 ALA A N 1
ATOM 754 C CA . ALA A 1 100 ? 1.259 23.975 20.642 1.00 85.44 100 ALA A CA 1
ATOM 755 C C . ALA A 1 100 ? 2.255 23.543 19.556 1.00 85.44 100 ALA A C 1
ATOM 757 O O . ALA A 1 100 ? 2.859 24.373 18.880 1.00 85.44 100 ALA A O 1
ATOM 758 N N . ARG A 1 101 ? 2.405 22.232 19.375 1.00 85.38 101 ARG A N 1
ATOM 759 C CA . ARG A 1 101 ? 3.157 21.626 18.280 1.00 85.38 101 ARG A CA 1
ATOM 760 C C . ARG A 1 101 ? 2.188 21.024 17.277 1.00 85.38 101 ARG A C 1
ATOM 762 O O . ARG A 1 101 ? 1.348 20.200 17.641 1.00 85.38 101 ARG A O 1
ATOM 769 N N . LEU A 1 102 ? 2.324 21.420 16.017 1.00 85.50 102 LEU A N 1
ATOM 770 C CA . LEU A 1 102 ? 1.603 20.800 14.917 1.00 85.50 102 LEU A CA 1
ATOM 771 C C . LEU A 1 102 ? 2.381 19.560 14.466 1.00 85.50 102 LEU A C 1
ATOM 773 O O . LEU A 1 102 ? 3.544 19.658 14.084 1.00 85.50 102 LEU A O 1
ATOM 777 N N . SER A 1 103 ? 1.759 18.391 14.584 1.00 85.62 103 SER A N 1
ATOM 778 C CA . SER A 1 103 ? 2.227 17.166 13.940 1.00 85.62 103 SER A CA 1
ATOM 779 C C . SER A 1 103 ? 1.456 17.018 12.643 1.00 85.62 103 SER A C 1
ATOM 781 O O . SER A 1 103 ? 0.232 16.915 12.673 1.00 85.62 103 SER A O 1
ATOM 783 N N . GLU A 1 104 ? 2.155 17.035 11.523 1.00 89.06 104 GLU A N 1
ATOM 784 C CA . GLU A 1 104 ? 1.579 16.875 10.193 1.00 89.06 104 GLU A CA 1
ATOM 785 C C . GLU A 1 104 ? 2.121 15.610 9.535 1.00 89.06 104 GLU A C 1
ATOM 787 O O . GLU A 1 104 ? 3.206 15.125 9.866 1.00 89.06 104 GLU A O 1
ATOM 792 N N . GLY A 1 105 ? 1.341 15.047 8.621 1.00 87.88 105 GLY A N 1
ATOM 793 C CA . GLY A 1 105 ? 1.746 13.875 7.871 1.00 87.88 105 GLY A CA 1
ATOM 794 C C . GLY A 1 105 ? 0.721 13.479 6.823 1.00 87.88 105 GLY A C 1
ATOM 795 O O . GLY A 1 105 ? -0.316 14.121 6.640 1.00 87.88 105 GLY A O 1
ATOM 796 N N . CYS A 1 106 ? 1.013 12.381 6.136 1.00 89.62 106 CYS A N 1
ATOM 797 C CA . CYS A 1 106 ? 0.124 11.811 5.140 1.00 89.62 106 CYS A CA 1
ATOM 798 C C . CYS A 1 106 ? -0.033 10.310 5.366 1.00 89.62 106 CYS A C 1
ATOM 800 O O . CYS A 1 106 ? 0.949 9.609 5.607 1.00 89.62 106 CYS A O 1
ATOM 802 N N . ASN A 1 107 ? -1.271 9.827 5.286 1.00 90.75 107 ASN A N 1
ATOM 803 C CA . ASN A 1 107 ? -1.556 8.403 5.195 1.00 90.75 107 ASN A CA 1
ATOM 804 C C . ASN A 1 107 ? -1.734 8.029 3.728 1.00 90.75 107 ASN A C 1
ATOM 806 O O . ASN A 1 107 ? -2.531 8.654 3.027 1.00 90.75 107 ASN A O 1
ATOM 810 N N . TYR A 1 108 ? -1.044 6.983 3.293 1.00 92.25 108 TYR A N 1
ATOM 811 C CA . TYR A 1 108 ? -1.155 6.466 1.938 1.00 92.25 108 TYR A CA 1
ATOM 812 C C . TYR A 1 108 ? -2.014 5.205 1.928 1.00 92.25 108 TYR A C 1
ATOM 814 O O . TYR A 1 108 ? -1.792 4.284 2.718 1.00 92.25 108 TYR A O 1
ATOM 822 N N . ARG A 1 109 ? -2.992 5.157 1.024 1.00 91.06 109 ARG A N 1
ATOM 823 C CA . ARG A 1 109 ? -3.817 3.974 0.759 1.00 91.06 109 ARG A CA 1
ATOM 824 C C . ARG A 1 109 ? -3.733 3.628 -0.718 1.00 91.06 109 ARG A C 1
ATOM 826 O O . ARG A 1 109 ? -3.998 4.497 -1.536 1.00 91.06 109 ARG A O 1
ATOM 833 N N . ALA A 1 110 ? -3.412 2.385 -1.047 1.00 92.31 110 ALA A N 1
ATOM 834 C CA . ALA A 1 110 ? -3.543 1.860 -2.402 1.00 92.31 110 ALA A CA 1
ATOM 835 C C . ALA A 1 110 ? -4.734 0.902 -2.453 1.00 92.31 110 ALA A C 1
ATOM 837 O O . ALA A 1 110 ? -5.002 0.195 -1.482 1.00 92.31 110 ALA A O 1
ATOM 838 N N . GLU A 1 111 ? -5.451 0.875 -3.571 1.00 90.94 111 GLU A N 1
ATOM 839 C CA . GLU A 1 111 ? -6.549 -0.077 -3.760 1.00 90.94 111 GLU A CA 1
ATOM 840 C C . GLU A 1 111 ? -6.016 -1.476 -4.078 1.00 90.94 111 GLU A C 1
ATOM 842 O O . GLU A 1 111 ? -6.520 -2.475 -3.568 1.00 90.94 111 GLU A O 1
ATOM 847 N N . LYS A 1 112 ? -4.962 -1.542 -4.895 1.00 89.94 112 LYS A N 1
ATOM 848 C CA . LYS A 1 112 ? -4.385 -2.796 -5.371 1.00 89.94 112 LYS A CA 1
ATOM 849 C C . LYS A 1 112 ? -2.886 -2.671 -5.612 1.00 89.94 112 LYS A C 1
ATOM 851 O O . LYS A 1 112 ? -2.395 -1.635 -6.065 1.00 89.94 112 LYS A O 1
ATOM 856 N N . LEU A 1 113 ? -2.172 -3.760 -5.347 1.00 90.38 113 LEU A N 1
ATOM 857 C CA . LEU A 1 113 ? -0.788 -3.971 -5.747 1.00 90.38 113 LEU A CA 1
ATOM 858 C C . LEU A 1 113 ? -0.738 -5.014 -6.863 1.00 90.38 113 LEU A C 1
ATOM 860 O O . LEU A 1 113 ? -1.322 -6.090 -6.761 1.00 90.38 113 LEU A O 1
ATOM 864 N N . GLU A 1 114 ? -0.003 -4.707 -7.922 1.00 89.62 114 GLU A N 1
ATOM 865 C CA . GLU A 1 114 ? 0.351 -5.675 -8.957 1.00 89.62 114 GLU A CA 1
ATOM 866 C C . GLU A 1 114 ? 1.833 -6.005 -8.851 1.00 89.62 114 GLU A C 1
ATOM 868 O O . GLU A 1 114 ? 2.670 -5.114 -8.722 1.00 89.62 114 GLU A O 1
ATOM 873 N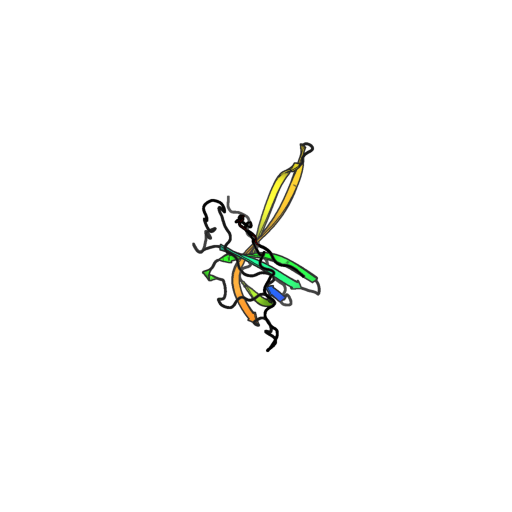 N . LEU A 1 115 ? 2.169 -7.287 -8.913 1.00 88.75 115 LEU A N 1
ATOM 874 C CA . LEU A 1 115 ? 3.553 -7.733 -8.925 1.00 88.75 115 LEU A CA 1
ATOM 875 C C . LEU A 1 115 ? 4.121 -7.593 -10.344 1.00 88.75 115 LEU A C 1
ATOM 877 O O . LEU A 1 115 ? 3.650 -8.263 -11.257 1.00 88.75 115 LEU A O 1
ATOM 881 N N . LEU A 1 116 ? 5.133 -6.740 -10.524 1.00 86.12 116 LEU A N 1
ATOM 882 C CA . LEU A 1 116 ? 5.816 -6.554 -11.812 1.00 86.12 116 LEU A CA 1
ATOM 883 C C . LEU A 1 116 ? 6.999 -7.509 -11.966 1.00 86.12 116 LEU A C 1
ATOM 885 O O . LEU A 1 116 ? 7.232 -8.061 -13.037 1.00 86.12 116 LEU A O 1
ATOM 889 N N . ALA A 1 117 ? 7.750 -7.699 -10.884 1.00 81.19 117 ALA A N 1
ATOM 890 C CA . ALA A 1 117 ? 8.846 -8.648 -10.821 1.00 81.19 117 ALA A CA 1
ATOM 891 C C . ALA A 1 117 ? 8.967 -9.165 -9.391 1.00 81.19 117 ALA A C 1
ATOM 893 O O . ALA A 1 117 ? 9.050 -8.381 -8.440 1.00 81.19 117 ALA A O 1
ATOM 894 N N . ALA A 1 118 ? 8.991 -10.487 -9.241 1.00 71.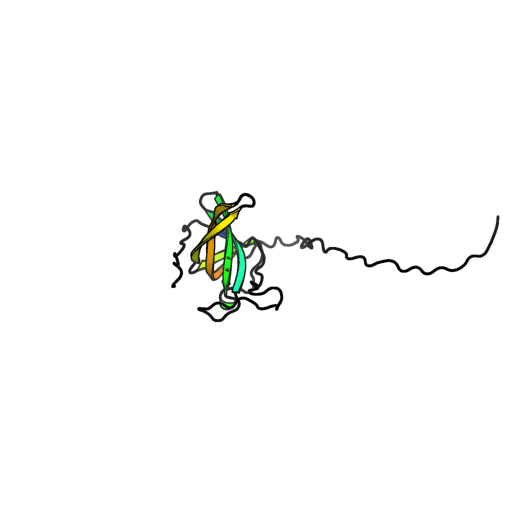31 118 ALA A N 1
ATOM 895 C CA . ALA A 1 118 ? 9.363 -11.097 -7.976 1.00 71.31 118 ALA A CA 1
ATOM 896 C C . ALA A 1 118 ? 10.800 -10.692 -7.622 1.00 71.31 118 ALA A C 1
ATOM 898 O O . ALA A 1 118 ? 11.639 -10.521 -8.512 1.00 71.31 118 ALA A O 1
ATOM 899 N N . ALA A 1 119 ? 11.079 -10.543 -6.326 1.00 66.75 119 ALA A N 1
ATOM 900 C CA . ALA A 1 119 ? 12.439 -10.330 -5.851 1.00 66.75 119 ALA A CA 1
ATOM 901 C C . ALA A 1 119 ? 13.371 -11.380 -6.486 1.00 66.75 119 ALA A C 1
ATOM 903 O O . ALA A 1 119 ? 12.994 -12.559 -6.531 1.00 66.75 119 ALA A O 1
ATOM 904 N N . PRO A 1 120 ? 14.566 -11.003 -6.976 1.00 59.22 120 PRO A N 1
ATOM 905 C CA . PRO A 1 120 ? 15.523 -11.978 -7.463 1.00 59.22 120 PRO A CA 1
ATOM 906 C C . PRO A 1 120 ? 15.955 -12.856 -6.286 1.00 59.22 120 PRO A C 1
ATOM 908 O O . PRO A 1 120 ? 16.828 -12.500 -5.497 1.00 59.22 120 PRO A O 1
ATOM 911 N N . VAL A 1 121 ? 15.324 -14.020 -6.156 1.00 55.75 121 VAL A N 1
ATOM 912 C CA . VAL A 1 121 ? 15.829 -15.102 -5.320 1.00 55.75 121 VAL A CA 1
ATOM 913 C C . VAL A 1 121 ? 17.078 -15.625 -6.013 1.00 55.75 121 VAL A C 1
ATOM 915 O O . VAL A 1 121 ? 17.005 -16.354 -6.999 1.00 55.75 121 VAL A O 1
ATOM 918 N N . ALA A 1 122 ? 18.251 -15.195 -5.547 1.00 47.19 122 ALA A N 1
ATOM 919 C CA . ALA A 1 122 ? 19.494 -15.814 -5.974 1.00 47.19 122 ALA A CA 1
ATOM 920 C C . ALA A 1 122 ? 19.387 -17.325 -5.686 1.00 47.19 122 ALA A C 1
ATOM 922 O O . ALA A 1 122 ? 19.109 -17.694 -4.538 1.00 47.19 122 ALA A O 1
ATOM 923 N N . PRO A 1 123 ? 19.567 -18.213 -6.681 1.00 41.12 123 PRO A N 1
ATOM 924 C CA . PRO A 1 123 ? 19.570 -19.643 -6.421 1.00 41.12 123 PRO A CA 1
ATOM 925 C C . PRO A 1 123 ? 20.757 -19.965 -5.502 1.00 41.12 123 PRO A C 1
ATOM 927 O O . PRO A 1 123 ? 21.906 -19.927 -5.931 1.00 41.12 123 PRO A O 1
ATOM 930 N N . GLY A 1 124 ? 20.479 -20.243 -4.223 1.00 47.69 124 GLY A N 1
ATOM 931 C CA . GLY A 1 124 ? 21.465 -20.757 -3.264 1.00 47.69 124 GLY A CA 1
ATOM 932 C C . GLY A 1 124 ? 21.878 -19.858 -2.091 1.00 47.69 124 GLY A C 1
ATOM 933 O O . GLY A 1 124 ? 22.815 -20.226 -1.389 1.00 47.69 124 GLY A O 1
ATOM 934 N N . ALA A 1 125 ? 21.216 -18.730 -1.814 1.00 39.56 125 ALA A N 1
ATOM 935 C CA . ALA A 1 125 ? 21.463 -18.004 -0.562 1.00 39.56 125 ALA A CA 1
ATOM 936 C C . ALA A 1 125 ? 20.546 -18.546 0.557 1.00 39.56 125 ALA A C 1
ATOM 938 O O . ALA A 1 125 ? 19.324 -18.456 0.414 1.00 39.56 125 ALA A O 1
ATOM 939 N N . PRO A 1 126 ? 21.076 -19.119 1.659 1.00 40.50 126 PRO A N 1
ATOM 940 C CA . PRO A 1 126 ? 20.236 -19.523 2.777 1.00 40.50 126 PRO A CA 1
ATOM 941 C C . PRO A 1 126 ? 19.531 -18.285 3.329 1.00 40.50 126 PRO A C 1
ATOM 943 O O . PRO A 1 126 ? 20.167 -17.264 3.596 1.00 40.50 126 PRO A O 1
ATOM 946 N N . VAL A 1 127 ? 18.211 -18.387 3.487 1.00 48.22 127 VAL A N 1
ATOM 947 C CA . VAL A 1 127 ? 17.396 -17.414 4.216 1.00 48.22 127 VAL A CA 1
ATOM 948 C C . VAL A 1 127 ? 18.017 -17.270 5.601 1.00 48.22 127 VAL A C 1
ATOM 950 O O . VAL A 1 127 ? 17.895 -18.162 6.440 1.00 48.22 127 VAL A O 1
ATOM 953 N N . ALA A 1 128 ? 18.745 -16.175 5.819 1.00 43.19 128 ALA A N 1
ATOM 954 C CA . ALA A 1 128 ? 19.249 -15.817 7.130 1.00 43.19 128 ALA A CA 1
ATOM 955 C C . ALA A 1 128 ? 18.030 -15.587 8.024 1.00 43.19 128 ALA A C 1
ATOM 957 O O . ALA A 1 128 ? 17.335 -14.575 7.916 1.00 43.19 128 ALA A O 1
ATOM 958 N N . ALA A 1 129 ? 17.740 -16.585 8.855 1.00 36.81 129 ALA A N 1
ATOM 959 C CA . ALA A 1 129 ? 16.758 -16.497 9.911 1.00 36.81 129 ALA A CA 1
ATOM 960 C C . ALA A 1 129 ? 17.048 -15.243 10.747 1.00 36.81 129 ALA A C 1
ATOM 962 O O . ALA A 1 129 ? 18.167 -15.041 11.224 1.00 36.81 129 ALA A O 1
ATOM 963 N N . ALA A 1 130 ? 16.030 -14.398 10.909 1.00 35.25 130 ALA A N 1
ATOM 964 C CA . ALA A 1 130 ? 16.039 -13.328 11.894 1.00 35.25 130 ALA A CA 1
ATOM 965 C C . ALA A 1 130 ? 16.431 -13.900 13.273 1.00 35.25 130 ALA A C 1
ATOM 967 O O . ALA A 1 130 ? 16.053 -15.037 13.578 1.00 35.25 130 ALA A O 1
ATOM 968 N N . PRO A 1 131 ? 17.160 -13.153 14.124 1.00 40.19 131 PRO A N 1
ATOM 969 C CA . PRO A 1 131 ? 17.576 -13.655 15.422 1.00 40.19 131 PRO A CA 1
ATOM 970 C C . PRO A 1 131 ? 16.342 -13.748 16.322 1.00 40.19 131 PRO A C 1
ATOM 972 O O . PRO A 1 131 ? 15.895 -12.772 16.926 1.00 40.19 131 PRO A O 1
ATOM 975 N N . GLY A 1 132 ? 15.763 -14.945 16.375 1.00 34.19 132 GLY A N 1
ATOM 976 C CA . GLY A 1 132 ? 14.786 -15.330 17.374 1.00 34.19 132 GLY A CA 1
ATOM 977 C C . GLY A 1 132 ? 15.431 -15.230 18.749 1.00 34.19 132 GLY A C 1
ATOM 978 O O . GLY A 1 132 ? 16.379 -15.938 19.067 1.00 34.19 132 GLY A O 1
ATOM 979 N N . LYS A 1 133 ? 14.906 -14.305 19.544 1.00 35.53 133 LYS A N 1
ATOM 980 C CA . LYS A 1 133 ? 15.111 -14.154 20.981 1.00 35.53 133 LYS A CA 1
ATOM 981 C C . LYS A 1 133 ? 14.945 -15.516 21.674 1.00 35.53 133 LYS A C 1
ATOM 983 O O . LYS A 1 133 ? 13.817 -15.962 21.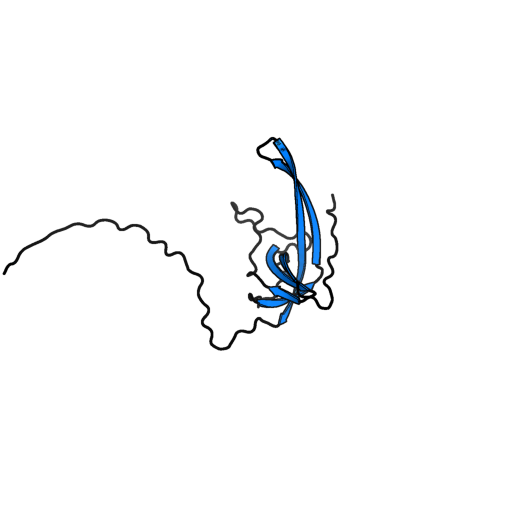871 1.00 35.53 133 LYS A O 1
ATOM 988 N N . THR A 1 134 ? 16.046 -16.159 22.062 1.00 31.91 134 THR A N 1
ATOM 989 C CA . THR A 1 134 ? 16.005 -17.299 22.986 1.00 31.91 134 THR A CA 1
ATOM 990 C C . THR A 1 134 ? 15.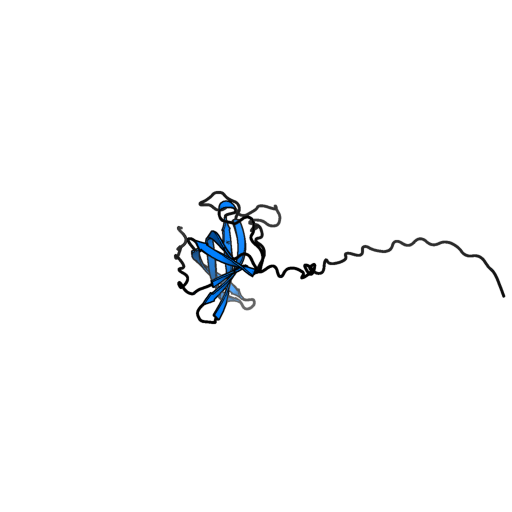548 -16.779 24.342 1.00 31.91 134 THR A C 1
ATOM 992 O O . THR A 1 134 ? 16.293 -16.124 25.068 1.00 31.91 134 THR A O 1
ATOM 995 N N . ALA A 1 135 ? 14.278 -17.016 24.651 1.00 35.59 135 ALA A N 1
ATOM 996 C CA . ALA A 1 135 ? 13.778 -16.983 26.009 1.00 35.59 135 ALA A CA 1
ATOM 997 C C . ALA A 1 135 ? 14.330 -18.219 26.731 1.00 35.59 135 ALA A C 1
ATOM 999 O O . ALA A 1 135 ? 13.853 -19.327 26.507 1.00 35.59 135 ALA A O 1
ATOM 1000 N N . GLU A 1 136 ? 15.344 -18.030 27.571 1.00 30.36 136 GLU A N 1
ATOM 1001 C CA . GLU A 1 136 ? 15.737 -19.023 28.568 1.00 30.36 136 GLU A CA 1
ATOM 1002 C C . GLU A 1 136 ? 15.034 -18.661 29.883 1.00 30.36 136 GLU A C 1
ATOM 1004 O O . GLU A 1 136 ? 15.306 -17.633 30.504 1.00 30.36 136 GLU A O 1
ATOM 1009 N N . ALA A 1 137 ? 14.030 -19.465 30.233 1.00 33.22 137 ALA A N 1
ATOM 1010 C CA . ALA A 1 137 ? 13.347 -19.446 31.521 1.00 33.22 137 ALA A CA 1
ATOM 1011 C C . ALA A 1 137 ? 14.164 -20.263 32.554 1.00 33.22 137 ALA A C 1
ATOM 1013 O O . ALA A 1 137 ? 15.004 -21.074 32.168 1.00 33.22 137 ALA A O 1
ATOM 1014 N N . PRO A 1 138 ? 13.962 -20.031 33.862 1.00 40.88 138 PRO A N 1
ATOM 1015 C CA . PRO A 1 138 ? 15.014 -20.126 34.872 1.00 40.88 138 PRO A CA 1
ATOM 1016 C C . PRO A 1 138 ? 15.313 -21.553 35.349 1.00 40.88 138 PRO A C 1
ATOM 1018 O O . PRO A 1 138 ? 14.415 -22.374 35.530 1.00 40.88 138 PRO A O 1
ATOM 1021 N N . ALA A 1 139 ? 16.593 -21.806 35.634 1.00 35.72 139 ALA A N 1
ATOM 1022 C CA . ALA A 1 139 ? 17.080 -23.032 36.252 1.00 35.72 139 ALA A CA 1
ATOM 1023 C C . ALA A 1 139 ? 16.531 -23.185 37.682 1.00 35.72 139 ALA A C 1
ATOM 1025 O O . ALA A 1 139 ? 16.884 -22.431 38.592 1.00 35.72 139 ALA A O 1
ATOM 1026 N N . ALA A 1 140 ? 15.666 -24.183 37.867 1.00 40.19 140 ALA A N 1
ATOM 1027 C CA . ALA A 1 140 ? 15.243 -24.673 39.168 1.00 40.19 140 ALA A CA 1
ATOM 1028 C C . ALA A 1 140 ? 16.305 -25.622 39.746 1.00 40.19 140 ALA A C 1
ATOM 1030 O O . ALA A 1 140 ? 16.791 -26.539 39.088 1.00 40.19 140 ALA A O 1
ATOM 1031 N N . ASN A 1 141 ? 16.638 -25.347 41.001 1.00 46.25 141 ASN A N 1
ATOM 1032 C CA . ASN A 1 141 ? 17.552 -26.057 41.880 1.00 46.25 141 ASN A CA 1
ATOM 1033 C C . ASN A 1 141 ? 17.103 -27.512 42.141 1.00 46.25 141 ASN A C 1
ATOM 1035 O O . ASN A 1 141 ? 15.937 -27.739 42.464 1.00 46.25 141 ASN A O 1
ATOM 1039 N N . ALA A 1 142 ? 18.032 -28.469 42.081 1.00 40.72 142 ALA A N 1
ATOM 1040 C CA . ALA A 1 142 ? 17.878 -29.795 42.681 1.00 40.72 142 ALA A CA 1
ATOM 1041 C C . ALA A 1 142 ? 19.248 -30.321 43.140 1.00 40.72 142 ALA A C 1
ATOM 1043 O O . ALA A 1 142 ? 20.091 -30.750 42.356 1.00 40.72 142 ALA A O 1
ATOM 1044 N N . GLU A 1 143 ? 19.438 -30.217 44.447 1.00 33.03 143 GLU A N 1
ATOM 1045 C CA . GLU A 1 143 ? 20.534 -30.717 45.265 1.00 33.03 143 GLU A CA 1
ATOM 1046 C C . GLU A 1 143 ? 20.460 -32.248 45.453 1.00 33.03 143 GLU A C 1
ATOM 1048 O O . GLU A 1 143 ? 19.362 -32.808 45.445 1.00 33.03 143 GLU A O 1
ATOM 1053 N N . ALA A 1 144 ? 21.632 -32.872 45.679 1.00 39.47 144 ALA A N 1
ATOM 1054 C CA . ALA A 1 144 ? 21.934 -34.072 46.501 1.00 39.47 144 ALA A CA 1
ATOM 1055 C C . ALA A 1 144 ? 22.854 -35.109 45.791 1.00 39.47 144 ALA A C 1
ATOM 1057 O O . ALA A 1 144 ? 22.966 -35.115 44.569 1.00 39.47 144 ALA A O 1
ATOM 1058 N N . PRO A 1 145 ? 23.498 -36.043 46.524 1.00 45.06 145 PRO A N 1
ATOM 1059 C CA . PRO A 1 145 ? 24.591 -35.802 47.469 1.00 45.06 145 PRO A CA 1
ATOM 1060 C C . PRO A 1 145 ? 25.823 -36.702 47.183 1.00 45.06 145 PRO A C 1
ATOM 1062 O O . PRO A 1 145 ? 25.765 -37.667 46.425 1.00 45.06 145 PRO A O 1
ATOM 1065 N N . GLY A 1 146 ? 26.969 -36.367 47.786 1.00 35.88 146 GLY A N 1
ATOM 1066 C CA . GLY A 1 146 ? 28.274 -36.951 47.452 1.00 35.88 146 GLY A CA 1
ATOM 1067 C C . GLY A 1 146 ? 28.594 -38.354 47.983 1.00 35.88 146 GLY A C 1
ATOM 1068 O O . GLY A 1 146 ? 27.884 -38.893 48.821 1.00 35.88 146 GLY A O 1
ATOM 1069 N N . ALA A 1 147 ? 29.744 -38.891 47.548 1.00 39.84 147 ALA A N 1
ATOM 1070 C CA . ALA A 1 147 ? 30.643 -39.747 48.338 1.00 39.84 147 ALA A CA 1
ATOM 1071 C C . ALA A 1 147 ? 31.949 -40.097 47.581 1.00 39.84 147 ALA A C 1
ATOM 1073 O O . ALA A 1 147 ? 31.923 -40.724 46.532 1.00 39.84 147 ALA A O 1
ATOM 1074 N N . LYS A 1 148 ? 33.082 -39.737 48.206 1.00 39.09 148 LYS A N 1
ATOM 1075 C CA . LYS A 1 148 ? 34.359 -40.477 48.372 1.00 39.09 148 LYS A CA 1
ATOM 1076 C C . LYS A 1 148 ? 34.965 -41.307 47.215 1.00 39.09 148 LYS A C 1
ATOM 1078 O O . LYS A 1 148 ? 34.472 -42.388 46.919 1.00 39.09 148 LYS A O 1
ATOM 1083 N N . LYS A 1 149 ? 36.208 -40.957 46.835 1.00 35.62 149 LYS A N 1
ATOM 1084 C CA . LYS A 1 149 ? 37.494 -41.702 47.039 1.00 35.62 149 LYS A CA 1
ATOM 1085 C C . LYS A 1 149 ? 38.573 -41.086 46.120 1.00 35.62 149 LYS A C 1
ATOM 1087 O O . LYS A 1 149 ? 38.313 -40.898 44.945 1.00 35.62 149 LYS A O 1
ATOM 1092 N N . ALA A 1 150 ? 39.668 -40.538 46.650 1.00 39.09 150 ALA A N 1
ATOM 1093 C CA . ALA A 1 150 ? 40.897 -41.211 47.105 1.00 39.09 150 ALA A CA 1
ATOM 1094 C C . ALA A 1 150 ? 41.861 -41.569 45.958 1.00 39.09 150 ALA A C 1
ATOM 1096 O O . ALA A 1 150 ? 41.616 -42.543 45.254 1.00 39.09 150 ALA A O 1
ATOM 1097 N N . ALA A 1 151 ? 42.952 -40.805 45.839 1.00 34.72 151 ALA A N 1
ATOM 1098 C CA . ALA A 1 151 ? 44.354 -41.250 45.828 1.00 34.72 151 ALA A CA 1
ATOM 1099 C C . ALA A 1 151 ? 45.259 -40.016 45.711 1.00 34.72 151 ALA A C 1
ATOM 1101 O O . ALA A 1 151 ? 44.964 -39.169 44.839 1.00 34.72 151 ALA A O 1
#